Protein AF-A0A126PAA4-F1 (afdb_monomer_lite)

Secondary structure (DSSP, 8-state):
--GGGTS-TTSSSHHHHHHHHHHHHHHHHTTT----HHHHHHHHHHHTTSS-HHHHHHHHHHHHHHHHHHTS--------PPPPPPP----------

Radius of gyration: 31.47 Å; chains: 1; bounding box: 75×46×83 Å

Foldseek 3Di:
DDLPVQDDPQLSALVSLVVVVVVVVVVCVVVVHDDDPLLVVLSVCSSVSVHHPVRSVVVVCVVVVVVVVVPDPPPDDPPDDPPDDDPDPPDDDDDDD

pLDDT: mean 78.43, std 19.53, range [40.91, 96.75]

Sequence (97 aa):
MDITAKFGPKEATREQRQALSDRAAALNATQDRKLSPFAEQLNQRYIEGELSLAEVNAQLDSYYRSQSQAAVPTRETVAAAPPRPVPVVAKTRSLSH

Structure (mmCIF, N/CA/C/O backbone):
data_AF-A0A126PAA4-F1
#
_entry.id   AF-A0A126PAA4-F1
#
loop_
_atom_site.group_PDB
_atom_site.id
_atom_site.type_symbol
_atom_site.label_atom_id
_atom_site.label_alt_id
_atom_site.label_comp_id
_atom_site.label_asym_id
_atom_site.label_entity_id
_atom_site.label_seq_id
_atom_site.pdbx_PDB_ins_code
_atom_site.Cartn_x
_atom_site.Cartn_y
_atom_site.Cartn_z
_atom_site.occupancy
_atom_site.B_iso_or_equiv
_atom_site.auth_seq_id
_atom_site.auth_comp_id
_atom_site.auth_asym_id
_atom_site.auth_atom_id
_atom_site.pdbx_PDB_model_num
ATOM 1 N N . MET A 1 1 ? -22.895 3.701 -1.849 1.00 40.91 1 MET A N 1
ATOM 2 C CA . MET A 1 1 ? -21.833 2.728 -2.177 1.00 40.91 1 MET A CA 1
ATOM 3 C C . MET A 1 1 ? -21.007 2.558 -0.927 1.00 40.91 1 MET A C 1
ATOM 5 O O . MET A 1 1 ? -20.425 3.531 -0.469 1.00 40.91 1 MET A O 1
ATOM 9 N N . ASP A 1 2 ? -21.086 1.382 -0.317 1.00 45.94 2 ASP A N 1
ATOM 10 C CA . ASP A 1 2 ? -20.527 1.146 1.007 1.00 45.94 2 ASP A CA 1
ATOM 11 C C . ASP A 1 2 ? -19.020 0.896 0.894 1.00 45.94 2 ASP A C 1
ATOM 13 O O . ASP A 1 2 ? -18.570 -0.111 0.347 1.00 45.94 2 ASP A O 1
ATOM 17 N N . ILE A 1 3 ? -18.233 1.866 1.351 1.00 51.97 3 ILE A N 1
ATOM 18 C CA . ILE A 1 3 ? -16.765 1.842 1.309 1.00 51.97 3 ILE A CA 1
ATOM 19 C C . ILE A 1 3 ? -16.223 0.689 2.184 1.00 51.97 3 ILE A C 1
ATOM 21 O O . ILE A 1 3 ? -15.088 0.253 2.000 1.00 51.97 3 ILE A O 1
ATOM 25 N N . THR A 1 4 ? -17.053 0.132 3.081 1.00 52.47 4 THR A N 1
ATOM 26 C CA . THR A 1 4 ? -16.710 -1.015 3.935 1.00 52.47 4 THR A CA 1
ATOM 27 C C . THR A 1 4 ? -16.548 -2.332 3.173 1.00 52.47 4 THR A C 1
ATOM 29 O O . THR A 1 4 ? -15.918 -3.247 3.690 1.00 52.47 4 THR A O 1
ATOM 32 N N . ALA A 1 5 ? -17.038 -2.446 1.931 1.00 67.06 5 ALA A N 1
ATOM 33 C CA . ALA A 1 5 ? -16.871 -3.674 1.149 1.00 67.06 5 ALA A CA 1
ATOM 34 C C . ALA A 1 5 ? -15.440 -3.854 0.606 1.00 67.06 5 ALA A C 1
ATOM 36 O O . ALA A 1 5 ? -15.037 -4.972 0.289 1.00 67.06 5 ALA A O 1
ATOM 37 N N . LYS A 1 6 ? -14.673 -2.762 0.478 1.00 77.88 6 LYS A N 1
ATOM 38 C CA . LYS A 1 6 ? -13.326 -2.776 -0.119 1.00 77.88 6 LYS A CA 1
ATOM 39 C C . LYS A 1 6 ? -12.199 -3.013 0.884 1.00 77.88 6 LYS A C 1
ATOM 41 O O . LYS A 1 6 ? -11.128 -3.463 0.482 1.00 77.88 6 LYS A O 1
ATOM 46 N N . PHE A 1 7 ? -12.422 -2.688 2.155 1.00 86.56 7 PHE A N 1
ATOM 47 C CA . PHE A 1 7 ? -11.379 -2.647 3.176 1.00 86.56 7 PHE A CA 1
ATOM 48 C C . PHE A 1 7 ? -11.795 -3.455 4.399 1.00 86.56 7 PHE A C 1
ATOM 50 O O . PHE A 1 7 ? -12.905 -3.308 4.906 1.00 86.56 7 PHE A O 1
ATOM 57 N N . GLY A 1 8 ? -10.889 -4.300 4.893 1.00 87.69 8 GLY A N 1
ATOM 58 C CA . GLY A 1 8 ? -11.122 -5.028 6.133 1.00 87.69 8 GLY A CA 1
ATOM 59 C C . GLY A 1 8 ? -11.116 -4.103 7.359 1.00 87.69 8 GLY A C 1
ATOM 60 O O . GLY A 1 8 ? -10.678 -2.955 7.288 1.00 87.69 8 GLY A O 1
ATOM 61 N N . PRO A 1 9 ? -11.503 -4.606 8.544 1.00 89.19 9 PRO A N 1
ATOM 62 C CA . PRO A 1 9 ? -11.543 -3.814 9.781 1.00 89.19 9 PRO A CA 1
ATOM 63 C C . PRO A 1 9 ? -10.177 -3.254 10.220 1.00 89.19 9 PRO A C 1
ATOM 65 O O . PRO A 1 9 ? -10.118 -2.337 11.034 1.00 89.19 9 PRO A O 1
ATOM 68 N N . LYS A 1 10 ? -9.073 -3.798 9.692 1.00 89.38 10 LYS A N 1
ATOM 69 C CA . LYS A 1 10 ? -7.704 -3.312 9.931 1.00 89.38 10 LYS A CA 1
ATOM 70 C C . LYS A 1 10 ? -7.258 -2.229 8.942 1.00 89.38 10 LYS A C 1
ATOM 72 O O . LYS A 1 10 ? -6.131 -1.770 9.049 1.00 89.38 10 LYS A O 1
ATOM 77 N N . GLU A 1 11 ? -8.101 -1.873 7.980 1.00 91.81 11 GLU A N 1
ATOM 78 C CA . GLU A 1 11 ? -7.800 -0.986 6.850 1.00 91.81 11 GLU A CA 1
ATOM 79 C C . GLU A 1 11 ? -8.907 0.060 6.643 1.00 91.81 11 GLU A C 1
ATOM 81 O O . GLU A 1 11 ? -8.938 0.753 5.625 1.00 91.81 11 GLU A O 1
ATOM 86 N N . ALA A 1 12 ? -9.848 0.150 7.584 1.00 89.62 12 ALA A N 1
ATOM 87 C CA . ALA A 1 12 ? -11.065 0.935 7.448 1.00 89.62 12 ALA A CA 1
ATOM 88 C C . ALA A 1 12 ? -10.766 2.437 7.342 1.00 89.62 12 ALA A C 1
ATOM 90 O O . ALA A 1 12 ? -11.439 3.150 6.598 1.00 89.62 12 ALA A O 1
ATOM 91 N N . THR A 1 13 ? -9.730 2.915 8.037 1.00 93.75 13 THR A N 1
ATOM 92 C CA . THR A 1 13 ? -9.312 4.322 7.986 1.00 93.75 13 THR A CA 1
ATOM 93 C C . THR A 1 13 ? -8.000 4.511 7.235 1.00 93.75 13 THR A C 1
ATOM 95 O O . THR A 1 13 ? -7.195 3.587 7.085 1.00 93.75 13 THR A O 1
ATOM 98 N N . ARG A 1 14 ? -7.765 5.746 6.785 1.00 95.31 14 ARG A N 1
ATOM 99 C CA . ARG A 1 14 ? -6.507 6.149 6.151 1.00 95.31 14 ARG A CA 1
ATOM 100 C C . ARG A 1 14 ? -5.313 5.901 7.073 1.00 95.31 14 ARG A C 1
ATOM 102 O O . ARG A 1 14 ? -4.303 5.367 6.635 1.00 95.31 14 ARG A O 1
ATO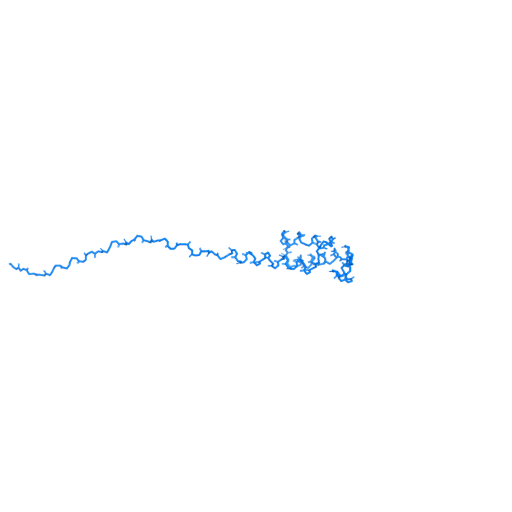M 109 N N . GLU A 1 15 ? -5.442 6.230 8.355 1.00 95.62 15 GLU A N 1
ATOM 110 C CA . GLU A 1 15 ? -4.395 6.061 9.370 1.00 95.62 15 GLU A CA 1
ATOM 111 C C . GLU A 1 15 ? -4.061 4.587 9.590 1.00 95.62 15 GLU A C 1
ATOM 113 O O . GLU A 1 15 ? -2.896 4.231 9.749 1.00 95.62 15 GLU A O 1
ATOM 118 N N . GLN A 1 16 ? -5.070 3.713 9.565 1.00 95.12 16 GLN A N 1
ATOM 119 C CA . GLN A 1 16 ? -4.856 2.274 9.666 1.00 95.12 16 GLN A C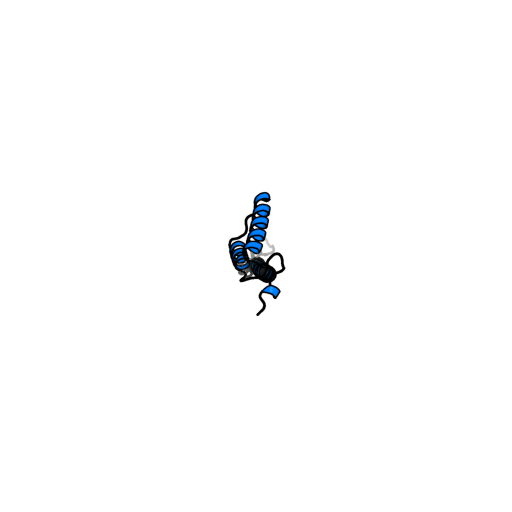A 1
ATOM 120 C C . GLN A 1 16 ? -4.088 1.733 8.455 1.0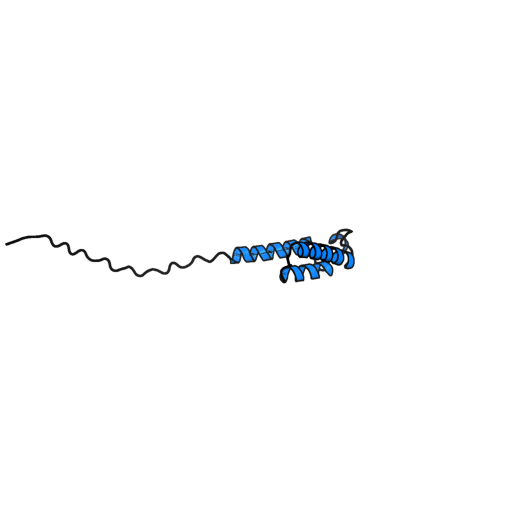0 95.12 16 GLN A C 1
ATOM 122 O O . GLN A 1 16 ? -3.143 0.962 8.625 1.00 95.12 16 GLN A O 1
ATOM 127 N N . ARG A 1 17 ? -4.438 2.182 7.243 1.00 95.88 17 ARG A N 1
ATOM 128 C CA . ARG A 1 17 ? -3.709 1.819 6.019 1.00 95.88 17 ARG A CA 1
ATOM 129 C C . ARG A 1 17 ? -2.282 2.363 6.024 1.00 95.88 17 ARG A C 1
ATOM 131 O O . ARG A 1 17 ? -1.356 1.607 5.753 1.00 95.88 17 ARG A O 1
ATOM 138 N N . GLN A 1 18 ? -2.085 3.616 6.437 1.00 96.75 18 GLN A N 1
ATOM 139 C CA . GLN A 1 18 ? -0.755 4.205 6.612 1.00 96.75 18 GLN A CA 1
ATOM 140 C C . GLN A 1 18 ? 0.090 3.392 7.601 1.00 96.75 18 GLN A C 1
ATOM 142 O O . GLN A 1 18 ? 1.212 3.021 7.280 1.00 96.75 18 GLN A O 1
ATOM 147 N N . ALA A 1 19 ? -0.464 3.029 8.761 1.00 96.44 19 ALA A N 1
ATOM 148 C CA . ALA A 1 19 ? 0.254 2.239 9.759 1.00 96.44 19 ALA A CA 1
ATOM 149 C C . ALA A 1 19 ? 0.651 0.844 9.241 1.00 96.44 19 ALA A C 1
ATOM 151 O O . ALA A 1 19 ? 1.688 0.308 9.638 1.00 96.44 19 ALA A O 1
ATOM 152 N N . LEU A 1 20 ? -0.153 0.236 8.362 1.00 94.69 20 LEU A N 1
ATOM 153 C CA . LEU A 1 20 ? 0.208 -1.015 7.689 1.00 94.69 20 LEU A CA 1
ATOM 154 C C . LEU A 1 20 ? 1.340 -0.803 6.678 1.00 94.69 20 LEU A C 1
ATOM 156 O O . LEU A 1 20 ? 2.306 -1.570 6.693 1.00 94.69 20 LEU A O 1
ATOM 160 N N . SER A 1 21 ? 1.262 0.246 5.857 1.00 94.81 21 SER A N 1
ATOM 161 C CA . SER A 1 21 ? 2.322 0.610 4.912 1.00 94.81 21 SER A CA 1
ATOM 162 C C . SER A 1 21 ? 3.641 0.938 5.621 1.00 94.81 21 SER A C 1
ATOM 164 O O . SER A 1 21 ? 4.689 0.469 5.184 1.00 94.81 21 SER A O 1
ATOM 166 N N . ASP A 1 22 ? 3.608 1.648 6.749 1.00 95.38 22 ASP A N 1
ATOM 167 C CA . ASP A 1 22 ? 4.799 1.984 7.541 1.00 95.38 22 ASP A CA 1
ATOM 168 C C . ASP A 1 22 ? 5.457 0.731 8.130 1.00 95.38 22 ASP A C 1
ATOM 170 O O . ASP A 1 22 ? 6.678 0.576 8.086 1.00 95.38 22 ASP A O 1
ATOM 174 N N . ARG A 1 23 ? 4.651 -0.215 8.632 1.00 94.12 23 ARG A N 1
ATOM 175 C CA . ARG A 1 23 ? 5.155 -1.516 9.105 1.00 94.12 23 ARG A CA 1
ATOM 176 C C . ARG A 1 23 ? 5.807 -2.305 7.975 1.00 94.12 23 ARG A C 1
ATOM 178 O O . ARG A 1 23 ? 6.874 -2.880 8.177 1.00 94.12 23 ARG A O 1
ATOM 185 N N . ALA A 1 24 ? 5.196 -2.324 6.792 1.00 92.06 24 ALA A N 1
ATOM 186 C CA . ALA A 1 24 ? 5.774 -2.980 5.624 1.00 92.06 24 ALA A CA 1
ATOM 187 C C . ALA A 1 24 ? 7.082 -2.301 5.178 1.00 92.06 24 ALA A C 1
ATOM 189 O O . ALA A 1 24 ? 8.053 -2.987 4.865 1.00 92.06 24 ALA A O 1
ATOM 190 N N . ALA A 1 25 ? 7.145 -0.967 5.209 1.00 91.94 25 ALA A N 1
ATOM 191 C CA . ALA A 1 25 ? 8.355 -0.211 4.900 1.00 91.94 25 ALA A CA 1
ATOM 192 C C . ALA A 1 25 ? 9.488 -0.512 5.893 1.00 91.94 25 ALA A C 1
ATOM 194 O O . ALA A 1 25 ? 10.620 -0.742 5.471 1.00 91.94 25 ALA A O 1
ATOM 195 N N . ALA A 1 26 ? 9.180 -0.593 7.191 1.00 93.62 26 ALA A N 1
ATOM 196 C CA . ALA A 1 26 ? 10.150 -0.974 8.213 1.00 93.62 26 ALA A CA 1
ATOM 197 C C . ALA A 1 26 ? 10.707 -2.389 7.976 1.00 93.62 26 ALA A C 1
ATOM 199 O O . ALA A 1 26 ? 11.914 -2.591 8.072 1.00 93.62 26 ALA A O 1
ATOM 200 N N . LEU A 1 27 ? 9.858 -3.353 7.602 1.00 93.12 27 LEU A N 1
ATOM 201 C CA . LEU A 1 27 ? 10.294 -4.710 7.249 1.00 93.12 27 LEU A CA 1
ATOM 202 C C . LEU A 1 27 ? 11.148 -4.746 5.975 1.00 93.12 27 LEU A C 1
ATOM 204 O O . LEU A 1 27 ? 12.123 -5.484 5.912 1.00 93.12 27 LEU A O 1
ATOM 208 N N . ASN A 1 28 ? 10.817 -3.948 4.962 1.00 91.06 28 ASN A N 1
ATOM 209 C CA . ASN A 1 28 ? 11.642 -3.853 3.757 1.00 91.06 28 ASN A CA 1
ATOM 210 C C . ASN A 1 28 ? 13.014 -3.238 4.066 1.00 91.06 28 ASN A C 1
ATOM 212 O O . ASN A 1 28 ? 14.024 -3.703 3.537 1.00 91.06 28 ASN A O 1
ATOM 216 N N . ALA A 1 29 ? 13.063 -2.251 4.965 1.00 90.75 29 ALA A N 1
ATOM 217 C CA . ALA A 1 29 ? 14.304 -1.623 5.401 1.00 90.75 29 ALA A CA 1
ATOM 218 C C . ALA A 1 29 ? 15.237 -2.601 6.134 1.00 90.75 29 ALA A C 1
ATOM 220 O O . ALA A 1 29 ? 16.442 -2.538 5.919 1.00 90.75 29 ALA A O 1
ATOM 221 N N . THR A 1 30 ? 14.714 -3.551 6.926 1.00 94.38 30 THR A N 1
ATOM 222 C CA . THR A 1 30 ? 15.557 -4.599 7.547 1.00 94.38 30 THR A CA 1
ATOM 223 C C . THR A 1 30 ? 16.128 -5.601 6.541 1.00 94.38 30 THR A C 1
ATOM 225 O O . THR A 1 30 ? 17.016 -6.375 6.888 1.00 94.38 30 THR A O 1
ATOM 228 N N . GLN A 1 31 ? 15.618 -5.600 5.308 1.00 92.88 31 GLN A N 1
ATOM 229 C CA . GLN A 1 31 ? 16.048 -6.471 4.215 1.00 92.88 31 GLN A CA 1
ATOM 230 C C . GLN A 1 31 ? 16.826 -5.718 3.125 1.00 92.88 31 GLN A C 1
ATOM 232 O O . GLN A 1 31 ? 17.053 -6.290 2.059 1.00 92.88 31 GLN A O 1
ATOM 237 N N . ASP A 1 32 ? 17.167 -4.441 3.346 1.00 91.69 32 ASP A N 1
ATOM 238 C CA . ASP A 1 32 ? 17.768 -3.544 2.346 1.00 91.69 32 ASP A CA 1
ATOM 239 C C . ASP A 1 32 ? 16.974 -3.480 1.026 1.00 91.69 32 ASP A C 1
ATOM 241 O O . ASP A 1 32 ? 17.506 -3.239 -0.061 1.00 91.69 32 ASP A O 1
ATOM 245 N N . ARG A 1 33 ? 15.656 -3.693 1.106 1.00 90.81 33 ARG A N 1
ATOM 246 C CA . ARG A 1 33 ? 14.745 -3.646 -0.036 1.00 90.81 33 ARG A CA 1
ATOM 247 C C . ARG A 1 33 ? 14.043 -2.304 -0.090 1.00 90.81 33 ARG A C 1
ATOM 249 O O . ARG A 1 33 ? 13.628 -1.747 0.924 1.00 90.81 33 ARG A O 1
ATOM 256 N N . LYS A 1 34 ? 13.857 -1.808 -1.309 1.00 87.50 34 LYS A N 1
ATOM 257 C CA . LYS A 1 34 ? 13.055 -0.618 -1.591 1.00 87.50 34 LYS A CA 1
ATOM 258 C C . LYS A 1 34 ? 11.964 -0.966 -2.586 1.00 87.50 34 LYS A C 1
ATOM 260 O O . LYS A 1 34 ? 12.159 -1.811 -3.460 1.00 87.50 34 LYS A O 1
ATOM 265 N N . LEU A 1 35 ? 10.813 -0.321 -2.428 1.00 87.94 35 LEU A N 1
ATOM 266 C CA . LEU A 1 35 ? 9.749 -0.400 -3.417 1.00 87.94 35 LEU A CA 1
ATOM 267 C C . LEU A 1 35 ? 10.223 0.253 -4.721 1.00 87.94 35 LEU A C 1
ATOM 269 O O . LEU A 1 35 ? 11.014 1.194 -4.713 1.00 87.94 35 LEU A O 1
ATOM 273 N N . SER A 1 36 ? 9.749 -0.274 -5.848 1.00 91.00 36 SER A N 1
ATOM 274 C CA . SER A 1 36 ? 9.918 0.403 -7.131 1.00 91.00 36 SER A CA 1
ATOM 275 C C . SER A 1 36 ? 9.035 1.659 -7.173 1.00 91.00 36 SER A C 1
ATOM 277 O O . SER A 1 36 ? 7.989 1.667 -6.519 1.00 91.00 36 SER A O 1
ATOM 279 N N . PRO A 1 37 ? 9.362 2.677 -7.992 1.00 92.62 37 PRO A N 1
ATOM 280 C CA . PRO A 1 37 ? 8.542 3.889 -8.095 1.00 92.62 37 PRO A CA 1
ATOM 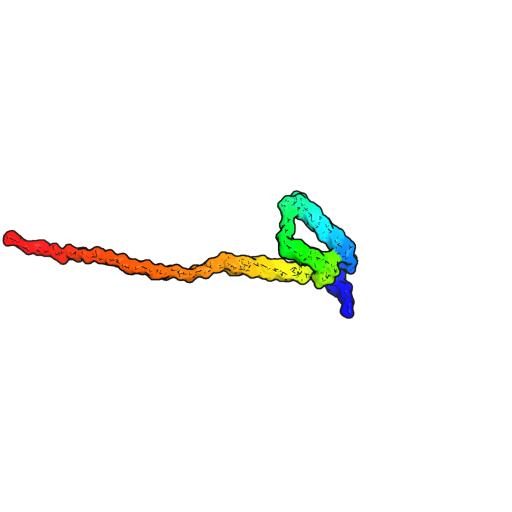281 C C . PRO A 1 37 ? 7.070 3.607 -8.437 1.00 92.62 37 PRO A C 1
ATOM 283 O O . PRO A 1 37 ? 6.161 4.255 -7.925 1.00 92.62 37 PRO A O 1
ATOM 286 N N . PHE A 1 38 ? 6.821 2.586 -9.265 1.00 94.00 38 PHE A N 1
ATOM 287 C CA . PHE A 1 38 ? 5.466 2.143 -9.591 1.00 94.00 38 PHE A CA 1
ATOM 288 C C . PHE A 1 38 ? 4.740 1.562 -8.367 1.00 94.00 38 PHE A C 1
ATOM 290 O O . PHE A 1 38 ? 3.591 1.909 -8.100 1.00 94.00 38 PHE A O 1
ATOM 297 N N . ALA A 1 39 ? 5.417 0.719 -7.582 1.00 93.38 39 ALA A N 1
ATOM 298 C CA . ALA A 1 39 ? 4.846 0.156 -6.363 1.00 93.38 39 ALA A CA 1
ATOM 299 C C . ALA A 1 39 ? 4.614 1.223 -5.276 1.00 93.38 39 ALA A C 1
ATOM 301 O O . ALA A 1 39 ? 3.617 1.147 -4.560 1.00 93.38 39 ALA A O 1
ATOM 302 N N . GLU A 1 40 ? 5.475 2.241 -5.177 1.00 94.81 40 GLU A N 1
ATOM 303 C CA . GLU A 1 40 ? 5.269 3.383 -4.275 1.00 94.81 40 GLU A CA 1
ATOM 304 C C . GLU A 1 40 ? 4.006 4.169 -4.636 1.00 94.81 40 GLU A C 1
ATOM 306 O O . GLU A 1 40 ? 3.198 4.468 -3.756 1.00 94.81 40 GLU A O 1
ATOM 311 N N . GLN A 1 41 ? 3.788 4.441 -5.927 1.00 96.56 41 GLN A N 1
ATOM 312 C CA . GLN A 1 41 ? 2.583 5.126 -6.393 1.00 96.56 41 GLN A CA 1
ATOM 313 C C . GLN A 1 41 ? 1.314 4.336 -6.045 1.00 96.56 41 GLN A C 1
ATOM 315 O O . GLN A 1 41 ? 0.341 4.909 -5.554 1.00 96.56 41 GLN A O 1
ATOM 320 N N . LEU A 1 42 ? 1.316 3.017 -6.261 1.00 96.56 42 LEU A N 1
ATOM 321 C CA . LEU A 1 42 ? 0.175 2.170 -5.906 1.00 96.56 42 LEU A CA 1
ATOM 322 C C . LEU A 1 42 ? -0.061 2.119 -4.393 1.00 96.56 42 LEU A C 1
ATOM 324 O O . LEU A 1 42 ? -1.211 2.164 -3.957 1.00 96.56 42 LEU A O 1
ATOM 328 N N . ASN A 1 43 ? 1.006 2.090 -3.592 1.00 96.00 43 ASN A N 1
ATOM 329 C CA . ASN A 1 43 ? 0.906 2.133 -2.136 1.00 96.00 43 ASN A CA 1
ATOM 330 C C . ASN A 1 43 ? 0.282 3.450 -1.637 1.00 96.00 43 ASN A C 1
ATOM 332 O O . ASN A 1 43 ? -0.559 3.417 -0.744 1.00 96.00 43 ASN A O 1
ATOM 336 N N . GLN A 1 44 ? 0.611 4.596 -2.245 1.00 96.69 44 GLN A N 1
ATOM 337 C CA . GLN A 1 44 ? -0.031 5.875 -1.904 1.00 96.69 44 GLN A CA 1
ATOM 338 C C . GLN A 1 44 ? -1.531 5.871 -2.217 1.00 96.69 44 GLN A C 1
ATOM 340 O O . GLN A 1 44 ? -2.345 6.247 -1.378 1.00 96.69 44 GLN A O 1
ATOM 345 N N . ARG A 1 45 ? -1.923 5.357 -3.387 1.00 96.69 45 ARG A N 1
ATOM 346 C CA . ARG A 1 45 ? -3.343 5.232 -3.765 1.00 96.69 45 ARG A CA 1
ATOM 347 C C . ARG A 1 45 ? -4.116 4.284 -2.846 1.00 96.69 45 ARG A C 1
ATOM 349 O O . ARG A 1 45 ? -5.298 4.499 -2.588 1.00 96.69 45 ARG A O 1
ATOM 356 N N . TYR A 1 46 ? -3.453 3.253 -2.327 1.00 96.12 46 TYR A N 1
ATOM 357 C CA . TYR A 1 46 ? -4.013 2.395 -1.286 1.00 96.12 46 TYR A CA 1
ATOM 358 C C . TYR A 1 46 ? -4.224 3.144 0.036 1.00 96.12 46 TYR A C 1
ATOM 360 O O . TYR A 1 46 ? -5.314 3.082 0.603 1.00 96.12 46 TYR A O 1
ATOM 368 N N . ILE A 1 47 ? -3.232 3.906 0.507 1.00 95.94 47 ILE A N 1
ATOM 369 C CA . ILE A 1 47 ? -3.345 4.703 1.741 1.00 95.94 47 ILE A CA 1
ATOM 370 C C . ILE A 1 47 ? -4.528 5.673 1.648 1.00 95.94 47 ILE A C 1
ATOM 372 O O . ILE A 1 47 ? -5.392 5.680 2.531 1.00 95.94 47 ILE A O 1
ATOM 376 N N . GLU A 1 48 ? -4.647 6.400 0.538 1.00 96.06 48 GLU A N 1
ATOM 377 C CA . GLU A 1 48 ? -5.756 7.334 0.295 1.00 96.06 48 GLU A CA 1
ATOM 378 C C . GLU A 1 48 ? -7.118 6.636 0.117 1.00 96.06 48 GLU A C 1
ATOM 380 O O . GLU A 1 48 ? -8.166 7.275 0.164 1.00 96.06 48 GLU A O 1
ATOM 385 N N . GLY A 1 49 ? -7.139 5.304 0.010 1.00 93.44 49 GLY A N 1
ATOM 386 C CA . GLY A 1 49 ? -8.363 4.514 -0.113 1.00 93.44 49 GLY A CA 1
ATOM 387 C C . GLY A 1 49 ? -8.940 4.496 -1.528 1.00 93.44 49 GLY A C 1
ATOM 388 O O . GLY A 1 49 ? -10.069 4.045 -1.722 1.00 93.44 49 GLY A O 1
ATOM 389 N N . GLU A 1 50 ? -8.175 4.954 -2.522 1.00 94.75 50 GLU A N 1
ATOM 390 C CA . GLU A 1 50 ? -8.555 4.866 -3.932 1.00 94.75 50 GLU A CA 1
ATOM 391 C C . GLU A 1 50 ? -8.531 3.418 -4.432 1.00 94.75 50 GLU A C 1
ATOM 393 O O . GLU A 1 50 ? -9.358 3.033 -5.261 1.00 94.75 50 GLU A O 1
ATOM 398 N N . LEU A 1 51 ? -7.581 2.621 -3.930 1.00 93.88 51 LEU A N 1
ATOM 399 C CA . LEU A 1 51 ? -7.389 1.218 -4.289 1.00 93.88 51 LEU A CA 1
ATOM 400 C C . LEU A 1 51 ? -7.445 0.322 -3.050 1.00 93.88 51 LEU A C 1
ATOM 402 O O . LEU A 1 51 ? -6.886 0.645 -2.007 1.00 93.88 51 LEU A O 1
ATOM 406 N N . SER A 1 52 ? -8.059 -0.848 -3.190 1.00 92.75 52 SER A N 1
ATOM 407 C CA . SER A 1 52 ? -7.892 -1.969 -2.258 1.00 92.75 52 SER A CA 1
ATOM 408 C C . SER A 1 52 ? -6.565 -2.702 -2.497 1.00 92.75 52 SER A C 1
ATOM 410 O O . SER A 1 52 ? -5.982 -2.616 -3.582 1.00 92.75 52 SER A O 1
ATOM 412 N N . LEU A 1 53 ? -6.104 -3.499 -1.524 1.00 90.81 53 LEU A N 1
ATOM 413 C CA . LEU A 1 53 ? -4.923 -4.361 -1.708 1.00 90.81 53 LEU A CA 1
ATOM 414 C C . LEU A 1 53 ? -5.076 -5.325 -2.895 1.00 90.8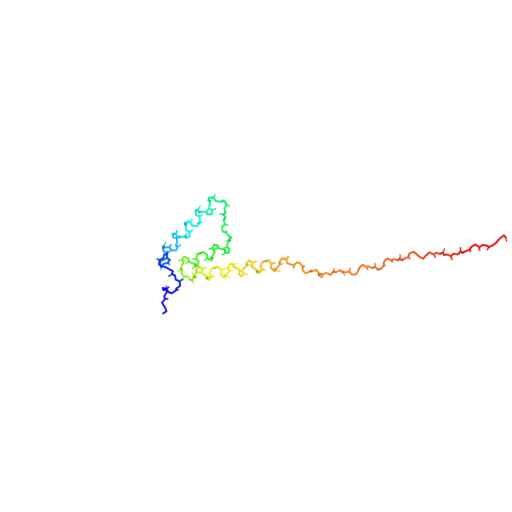1 53 LEU A C 1
ATOM 416 O O . LEU A 1 53 ? -4.104 -5.606 -3.592 1.00 90.81 53 LEU A O 1
ATOM 420 N N . ALA A 1 54 ? -6.293 -5.813 -3.152 1.00 92.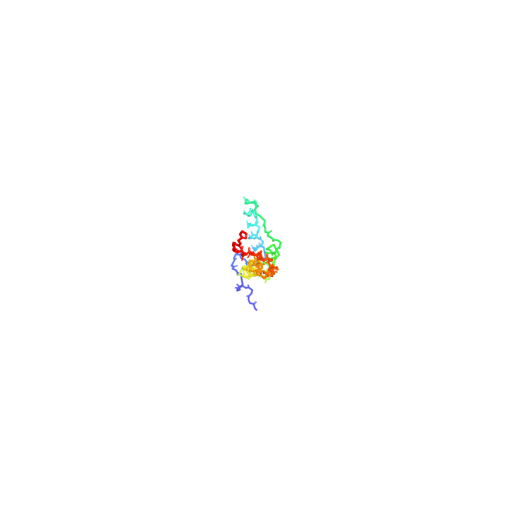38 54 ALA A N 1
ATOM 421 C CA . ALA A 1 54 ? -6.570 -6.681 -4.293 1.00 92.38 54 ALA A CA 1
ATOM 422 C C . ALA A 1 54 ? -6.338 -5.952 -5.628 1.00 92.38 54 ALA A C 1
ATOM 424 O O . ALA A 1 54 ? -5.707 -6.501 -6.531 1.00 92.38 54 ALA A O 1
ATOM 425 N N . GLU A 1 55 ? -6.788 -4.699 -5.735 1.00 94.56 55 GLU A N 1
ATOM 426 C CA . GLU A 1 55 ? -6.577 -3.860 -6.921 1.00 94.56 55 GLU A CA 1
ATOM 427 C C . GLU A 1 55 ? -5.098 -3.480 -7.100 1.00 94.56 55 GLU A C 1
ATOM 429 O O . GLU A 1 55 ? -4.604 -3.468 -8.229 1.00 94.56 55 GLU A O 1
ATOM 434 N N . VAL A 1 56 ? -4.371 -3.220 -6.005 1.00 94.56 56 VAL A N 1
ATOM 435 C CA . VAL A 1 56 ? -2.914 -3.000 -6.037 1.00 94.56 56 VAL A CA 1
ATOM 436 C C . VAL A 1 56 ? -2.191 -4.237 -6.570 1.00 94.56 56 VAL A C 1
ATOM 438 O O . VAL A 1 56 ? -1.388 -4.123 -7.495 1.00 94.56 56 VAL A O 1
ATOM 441 N N . ASN A 1 57 ? -2.506 -5.423 -6.042 1.00 93.81 57 ASN A N 1
ATOM 442 C CA . ASN A 1 57 ? -1.885 -6.676 -6.477 1.00 93.81 57 ASN A CA 1
ATOM 443 C C . ASN A 1 57 ? -2.165 -6.977 -7.952 1.00 93.81 57 ASN A C 1
ATOM 445 O O . ASN A 1 57 ? -1.249 -7.365 -8.673 1.00 93.81 57 ASN A O 1
ATOM 449 N N . ALA A 1 58 ? -3.393 -6.747 -8.423 1.00 94.75 58 ALA A N 1
ATOM 450 C CA . ALA A 1 58 ? -3.741 -6.932 -9.830 1.00 94.75 58 ALA A CA 1
ATOM 451 C C . ALA A 1 58 ? -2.933 -6.007 -10.761 1.00 94.75 58 ALA A C 1
ATOM 453 O O . ALA A 1 58 ? -2.476 -6.436 -11.820 1.00 94.75 58 ALA A O 1
ATOM 454 N N . GLN A 1 59 ? -2.716 -4.747 -10.363 1.00 95.75 59 GLN A N 1
ATOM 455 C CA . GLN A 1 59 ? -1.914 -3.801 -11.148 1.00 95.75 59 GLN A CA 1
ATOM 456 C C . GLN A 1 59 ? -0.422 -4.147 -11.133 1.00 95.75 59 GLN A C 1
ATOM 458 O O . GLN A 1 59 ? 0.229 -4.056 -12.174 1.00 95.75 59 GLN A O 1
ATOM 463 N N . LEU A 1 60 ? 0.117 -4.588 -9.990 1.00 93.38 60 LEU A N 1
ATOM 464 C CA . LEU A 1 60 ? 1.495 -5.079 -9.902 1.00 93.38 60 LEU A CA 1
ATOM 465 C C . LEU A 1 60 ? 1.703 -6.320 -10.777 1.00 93.38 60 LEU A C 1
ATOM 467 O O . LEU A 1 60 ? 2.656 -6.351 -11.554 1.00 93.38 60 LEU A O 1
ATOM 471 N N . ASP A 1 61 ? 0.805 -7.304 -10.699 1.00 93.69 61 ASP A N 1
ATOM 472 C CA . ASP A 1 61 ? 0.873 -8.517 -11.519 1.00 93.69 61 ASP A CA 1
ATOM 473 C C . ASP A 1 61 ? 0.849 -8.171 -13.010 1.00 93.69 61 ASP A C 1
ATOM 475 O O . ASP A 1 61 ? 1.757 -8.544 -13.753 1.00 93.69 61 ASP A O 1
ATOM 479 N N . SER A 1 62 ? -0.114 -7.346 -13.435 1.00 93.31 62 SER A N 1
ATOM 480 C CA . SER A 1 62 ? -0.210 -6.897 -14.825 1.00 93.31 62 SER A CA 1
ATOM 481 C C . SER A 1 62 ? 1.052 -6.169 -15.298 1.00 93.31 62 SER A C 1
ATOM 483 O O . SER A 1 62 ? 1.475 -6.364 -16.439 1.00 93.31 62 SER A O 1
ATOM 485 N N . TYR A 1 63 ? 1.655 -5.332 -14.452 1.00 91.81 63 TYR A N 1
ATOM 486 C CA . TYR A 1 63 ? 2.864 -4.580 -14.783 1.00 91.81 63 TYR A CA 1
ATOM 487 C C . TYR A 1 63 ? 4.090 -5.488 -14.933 1.00 91.81 63 TYR A C 1
ATOM 489 O O . TYR A 1 63 ? 4.812 -5.407 -15.924 1.00 91.81 63 TYR A O 1
ATOM 497 N N . TYR A 1 64 ? 4.330 -6.399 -13.991 1.00 87.56 64 TYR A N 1
ATOM 498 C CA . TYR A 1 64 ? 5.477 -7.307 -14.086 1.00 87.56 64 TYR A CA 1
ATOM 499 C C . TYR A 1 64 ? 5.287 -8.381 -15.165 1.00 87.56 64 TYR A C 1
ATOM 501 O O . TYR A 1 64 ? 6.253 -8.826 -15.797 1.00 87.56 64 TYR A O 1
ATOM 509 N N . ARG A 1 65 ? 4.039 -8.761 -15.449 1.00 90.25 65 ARG A N 1
ATOM 510 C CA . ARG A 1 65 ? 3.704 -9.657 -16.555 1.00 90.25 65 ARG A CA 1
ATOM 511 C C . ARG A 1 65 ? 3.970 -9.016 -17.916 1.00 90.25 65 ARG A C 1
ATOM 513 O O . ARG A 1 65 ? 4.507 -9.680 -18.798 1.00 90.25 65 ARG A O 1
ATOM 520 N N . SER A 1 66 ? 3.653 -7.734 -18.096 1.00 86.25 66 SER A N 1
ATOM 521 C CA . SER A 1 66 ? 3.949 -7.038 -19.355 1.00 86.25 66 SER A CA 1
ATOM 522 C C . SER A 1 66 ? 5.454 -6.836 -19.555 1.00 86.25 66 SER A C 1
ATOM 524 O O . SER A 1 66 ? 5.948 -7.008 -20.668 1.00 86.25 66 SER A O 1
ATOM 526 N N . GLN A 1 67 ? 6.212 -6.589 -18.481 1.00 80.56 67 GLN A N 1
ATOM 527 C CA . GLN A 1 67 ? 7.675 -6.509 -18.552 1.00 80.56 67 GLN A CA 1
ATOM 528 C C . GLN A 1 67 ? 8.346 -7.844 -18.897 1.00 80.56 67 GLN A C 1
ATOM 530 O O . GLN A 1 67 ? 9.283 -7.875 -19.692 1.00 80.56 67 GLN A O 1
ATOM 535 N N . SER A 1 68 ? 7.861 -8.958 -18.342 1.00 74.69 68 SER A N 1
ATOM 536 C CA . SER A 1 68 ? 8.397 -10.288 -18.667 1.00 74.69 68 SER A CA 1
ATOM 537 C C . SER A 1 68 ? 8.055 -10.735 -20.093 1.00 74.69 68 SER A C 1
ATOM 539 O O . SER A 1 68 ? 8.847 -11.442 -20.710 1.00 74.69 68 SER A O 1
ATOM 541 N N . GLN A 1 69 ? 6.931 -10.278 -20.655 1.00 63.25 69 GLN A N 1
ATOM 542 C CA . GLN A 1 69 ? 6.583 -10.516 -22.062 1.00 63.25 69 GLN A CA 1
ATOM 543 C C . GLN A 1 69 ? 7.355 -9.613 -23.037 1.00 63.25 69 GLN A C 1
ATOM 545 O O . GLN A 1 69 ? 7.690 -10.054 -24.132 1.00 63.25 69 GLN A O 1
ATOM 550 N N . ALA A 1 70 ? 7.701 -8.384 -22.642 1.00 57.78 70 ALA A N 1
ATOM 551 C CA . ALA A 1 70 ? 8.536 -7.486 -23.447 1.00 57.78 70 ALA A CA 1
ATOM 552 C C . ALA A 1 70 ? 10.004 -7.952 -23.558 1.00 57.78 70 ALA A C 1
ATOM 554 O O . ALA A 1 70 ? 10.727 -7.513 -24.450 1.00 57.78 70 ALA A O 1
ATOM 555 N N . ALA A 1 71 ? 10.445 -8.855 -22.677 1.00 53.59 71 ALA A N 1
ATOM 556 C CA . ALA A 1 71 ? 11.800 -9.403 -22.661 1.00 53.59 71 ALA A CA 1
ATOM 557 C C . ALA A 1 71 ? 12.021 -10.582 -23.630 1.00 53.59 71 ALA A C 1
ATOM 559 O O . ALA A 1 71 ? 13.087 -11.198 -23.600 1.00 53.59 71 ALA A O 1
ATOM 560 N N . VAL A 1 72 ? 11.057 -10.909 -24.498 1.00 46.34 72 VAL A N 1
ATOM 561 C CA . VAL A 1 72 ? 11.288 -11.849 -25.601 1.00 46.34 72 VAL A CA 1
ATOM 562 C C . VAL A 1 72 ? 11.818 -11.044 -26.792 1.00 46.34 72 VAL A C 1
ATOM 564 O O . VAL A 1 72 ? 11.027 -10.372 -27.453 1.00 46.34 72 VAL A O 1
ATOM 567 N N . PRO A 1 73 ? 13.130 -11.062 -27.107 1.00 48.66 73 PRO A N 1
ATOM 568 C CA . PRO A 1 73 ? 13.577 -10.516 -28.374 1.00 48.66 73 PRO A CA 1
ATOM 569 C C . PRO A 1 73 ? 12.920 -11.334 -29.483 1.00 48.66 73 PRO A C 1
ATOM 571 O O . PRO A 1 73 ? 13.124 -12.547 -29.586 1.00 48.66 73 PRO A O 1
ATOM 574 N N . THR A 1 74 ? 12.127 -10.661 -30.313 1.00 50.34 74 THR A N 1
ATOM 575 C CA . THR A 1 74 ? 11.705 -11.159 -31.616 1.00 50.34 74 THR A CA 1
ATOM 576 C C . THR A 1 74 ? 12.952 -11.642 -32.342 1.00 50.34 74 THR A C 1
ATOM 578 O O . THR A 1 74 ? 13.801 -10.855 -32.757 1.00 50.34 74 THR A O 1
ATOM 581 N N . ARG A 1 75 ? 13.105 -12.958 -32.467 1.00 52.69 75 ARG A N 1
ATOM 582 C CA . ARG A 1 75 ? 14.157 -13.572 -33.272 1.00 52.69 75 ARG A CA 1
ATOM 583 C C . ARG A 1 75 ? 13.731 -13.532 -34.745 1.00 52.69 75 ARG A C 1
ATOM 585 O O . ARG A 1 75 ? 13.611 -14.566 -35.382 1.00 52.69 75 ARG A O 1
ATOM 592 N N . GLU A 1 76 ? 13.496 -12.335 -35.272 1.00 53.00 76 GLU A N 1
ATOM 593 C CA . GLU A 1 76 ? 13.499 -12.025 -36.705 1.00 53.00 76 GLU A CA 1
ATOM 594 C C . GLU A 1 76 ? 14.672 -11.062 -36.888 1.00 53.00 76 GLU A C 1
ATOM 596 O O . GLU A 1 76 ? 14.681 -9.959 -36.363 1.00 53.00 76 GLU A O 1
ATOM 601 N N . THR A 1 77 ? 15.775 -11.410 -37.534 1.00 52.94 77 THR A N 1
ATOM 602 C CA . THR A 1 77 ? 15.840 -11.823 -38.930 1.00 52.94 77 THR A CA 1
ATOM 603 C C . THR A 1 77 ? 17.202 -12.491 -39.105 1.00 52.94 77 THR A C 1
ATOM 605 O O . THR A 1 77 ? 18.231 -11.839 -38.920 1.00 52.94 77 THR A O 1
ATOM 608 N N . VAL A 1 78 ? 17.257 -13.776 -39.466 1.00 49.81 78 VAL A N 1
ATOM 609 C CA . VAL A 1 78 ? 18.470 -14.303 -40.110 1.00 49.81 78 VAL A CA 1
ATOM 610 C C . VAL A 1 78 ? 18.463 -13.700 -41.506 1.00 49.81 78 VAL A C 1
ATOM 612 O O . VAL A 1 78 ? 17.904 -14.262 -42.444 1.00 49.81 78 VAL A O 1
ATOM 615 N N . ALA A 1 79 ? 18.998 -12.484 -41.606 1.00 52.16 79 ALA A N 1
ATOM 616 C CA . ALA A 1 79 ? 19.307 -11.863 -42.874 1.00 52.16 79 ALA A CA 1
ATOM 617 C C . ALA A 1 79 ? 20.207 -12.838 -43.633 1.00 52.16 79 ALA A C 1
ATOM 619 O O . ALA A 1 79 ? 21.231 -13.293 -43.116 1.00 52.16 79 ALA A O 1
ATOM 620 N N . ALA A 1 80 ? 19.749 -13.198 -44.826 1.00 53.12 80 ALA A N 1
ATOM 621 C CA . ALA A 1 80 ? 20.437 -14.043 -45.774 1.00 53.12 80 ALA A CA 1
ATOM 622 C C . ALA A 1 80 ? 21.930 -13.693 -45.825 1.00 53.12 80 ALA A C 1
ATOM 624 O O . ALA A 1 80 ? 22.321 -12.615 -46.274 1.00 53.12 80 ALA A O 1
ATOM 625 N N . ALA A 1 81 ? 22.770 -14.622 -45.370 1.00 55.97 81 ALA A N 1
ATOM 626 C CA . ALA A 1 81 ? 24.172 -14.600 -45.737 1.00 55.97 81 ALA A CA 1
ATOM 627 C C . ALA A 1 81 ? 24.244 -14.719 -47.271 1.00 55.97 81 ALA A C 1
ATOM 629 O O . ALA A 1 81 ? 23.558 -15.583 -47.829 1.00 55.97 81 ALA A O 1
ATOM 630 N N . PRO A 1 82 ? 25.040 -13.894 -47.974 1.00 59.41 82 PRO A N 1
ATOM 631 C CA . PRO A 1 82 ? 25.253 -14.106 -49.398 1.00 59.41 82 PRO A CA 1
ATOM 632 C C . PRO A 1 82 ? 25.829 -15.518 -49.600 1.00 59.41 82 PRO A C 1
ATOM 634 O O . PRO A 1 82 ? 26.678 -15.945 -48.804 1.00 59.41 82 PRO A O 1
ATOM 637 N N . PRO A 1 83 ? 25.388 -16.277 -50.622 1.00 60.16 83 PRO A N 1
ATOM 638 C CA . PRO A 1 83 ? 25.987 -17.571 -50.902 1.00 60.16 83 PRO A CA 1
ATOM 639 C C . PRO A 1 83 ? 27.476 -17.358 -51.188 1.00 60.16 83 PRO A C 1
ATOM 641 O O . PRO A 1 83 ? 27.856 -16.595 -52.076 1.00 60.16 83 PRO A O 1
ATOM 644 N N . ARG A 1 84 ? 28.330 -18.010 -50.392 1.00 59.59 84 ARG A N 1
ATOM 645 C CA . ARG A 1 84 ? 29.775 -18.034 -50.637 1.00 59.59 84 ARG A CA 1
ATOM 646 C C . ARG A 1 84 ? 30.009 -18.678 -52.008 1.00 59.59 84 ARG A C 1
ATOM 648 O O . ARG A 1 84 ? 29.375 -19.700 -52.285 1.00 59.59 84 ARG A O 1
ATOM 655 N N . PRO A 1 85 ? 30.910 -18.148 -52.851 1.00 54.62 85 PRO A N 1
ATOM 656 C CA . PRO A 1 85 ? 31.280 -18.832 -54.078 1.00 54.62 85 PRO A CA 1
ATOM 657 C C . PRO A 1 85 ? 31.916 -20.177 -53.714 1.00 54.62 85 PRO A C 1
ATOM 659 O O . PRO A 1 85 ? 32.916 -20.237 -52.996 1.00 54.62 85 PRO A O 1
ATOM 662 N N . VAL A 1 86 ? 31.301 -21.266 -54.173 1.00 60.91 86 VAL A N 1
ATOM 663 C CA . VAL A 1 86 ? 31.903 -22.598 -54.111 1.00 60.91 86 VAL A CA 1
ATOM 664 C C . VAL A 1 86 ? 33.148 -22.606 -55.004 1.00 60.91 86 VAL A C 1
ATOM 666 O O . VAL A 1 86 ? 33.072 -22.140 -56.144 1.00 60.91 86 VAL A O 1
ATOM 669 N N . PRO A 1 87 ? 34.303 -23.112 -54.541 1.00 50.62 87 PRO A N 1
ATOM 670 C CA . PRO A 1 87 ? 35.425 -23.332 -55.434 1.00 50.62 87 PRO A CA 1
ATOM 671 C C . PRO A 1 87 ? 35.027 -24.424 -56.432 1.00 50.62 87 PRO A C 1
ATOM 673 O O . PRO A 1 87 ? 34.744 -25.561 -56.052 1.00 50.62 87 PRO A O 1
ATOM 676 N N . VAL A 1 88 ? 34.988 -24.071 -57.718 1.00 55.94 88 VAL A N 1
ATOM 677 C CA . VAL A 1 88 ? 34.926 -25.044 -58.810 1.00 55.94 88 VAL A CA 1
ATOM 678 C C . VAL A 1 88 ? 36.181 -25.903 -58.702 1.00 55.94 88 VAL A C 1
ATOM 680 O O . VAL A 1 88 ? 37.289 -25.457 -58.993 1.00 55.94 88 VAL A O 1
ATOM 683 N N . VAL A 1 89 ? 36.008 -27.143 -58.249 1.00 52.84 89 VAL A N 1
ATOM 684 C CA . VAL A 1 89 ? 37.039 -28.173 -58.337 1.00 52.84 89 VAL A CA 1
ATOM 685 C C . VAL A 1 89 ? 37.224 -28.472 -59.822 1.00 52.84 89 VAL A C 1
ATOM 687 O O . VAL A 1 89 ? 36.438 -29.204 -60.423 1.00 52.84 89 VAL A O 1
ATOM 690 N N . ALA A 1 90 ? 38.250 -27.876 -60.429 1.00 51.06 90 ALA A N 1
ATOM 691 C CA . ALA A 1 90 ? 38.705 -28.243 -61.760 1.00 51.06 90 ALA A CA 1
ATOM 692 C C . ALA A 1 90 ? 39.270 -29.669 -61.702 1.00 51.06 90 ALA A C 1
ATOM 694 O O . ALA A 1 90 ? 40.440 -29.906 -61.411 1.00 51.06 90 ALA A O 1
ATOM 695 N N . LYS A 1 91 ? 38.395 -30.645 -61.941 1.00 52.66 91 LYS A N 1
ATOM 696 C CA . LYS A 1 91 ? 38.762 -32.029 -62.208 1.00 52.66 91 LYS A CA 1
ATOM 697 C C . LYS A 1 91 ? 39.050 -32.153 -63.701 1.00 52.66 91 LYS A C 1
ATOM 699 O O . LYS A 1 91 ? 38.157 -32.491 -64.470 1.00 52.66 91 LYS A O 1
ATOM 704 N N . THR A 1 92 ? 40.294 -31.926 -64.108 1.00 54.44 92 THR A N 1
ATOM 705 C CA . THR A 1 92 ? 40.800 -32.458 -65.381 1.00 54.44 92 THR A CA 1
ATOM 706 C C . THR A 1 92 ? 41.838 -33.528 -65.100 1.00 54.44 92 THR A C 1
ATOM 708 O O . THR A 1 92 ? 42.915 -33.300 -64.560 1.00 54.44 92 THR A O 1
ATOM 711 N N . ARG A 1 93 ? 41.384 -34.732 -65.420 1.00 47.25 93 ARG A N 1
ATOM 712 C CA . ARG A 1 93 ? 42.054 -36.022 -65.440 1.00 47.25 93 ARG A CA 1
ATOM 713 C C . ARG A 1 93 ? 43.213 -36.011 -66.451 1.00 47.25 93 ARG A C 1
ATOM 715 O O . ARG A 1 93 ? 43.148 -35.309 -67.451 1.00 47.25 93 ARG A O 1
ATOM 722 N N . SER A 1 94 ? 44.225 -36.814 -66.134 1.00 47.06 94 SER A N 1
ATOM 723 C CA . SER A 1 94 ? 45.489 -37.100 -66.825 1.00 47.06 94 SER A CA 1
ATOM 724 C C . SER A 1 94 ? 45.440 -37.429 -68.330 1.00 47.06 94 SER A C 1
ATOM 726 O O . SER A 1 94 ? 44.376 -37.765 -68.846 1.00 47.06 94 SER A O 1
ATOM 728 N N . LEU A 1 95 ? 46.668 -37.531 -68.885 1.00 43.59 95 LEU A N 1
ATOM 729 C CA . LEU A 1 95 ? 47.174 -38.183 -70.121 1.00 43.59 95 LEU A CA 1
ATOM 730 C C . LEU A 1 95 ? 47.385 -37.217 -71.309 1.00 43.59 95 LEU A C 1
ATOM 732 O O . LEU A 1 95 ? 46.497 -36.432 -71.599 1.00 43.59 95 LEU A O 1
ATOM 736 N N . SER A 1 96 ? 48.509 -37.185 -72.040 1.00 45.03 96 SER A N 1
ATOM 737 C CA . SER A 1 96 ? 49.594 -38.156 -72.271 1.00 45.03 96 SER A CA 1
ATOM 738 C C . SER A 1 96 ? 50.876 -37.465 -72.781 1.00 45.03 96 SER A C 1
ATOM 740 O O . SER A 1 96 ? 50.838 -36.287 -73.126 1.00 45.03 96 SER A O 1
ATOM 742 N N . HIS A 1 97 ? 51.957 -38.258 -72.791 1.00 47.06 97 HIS A N 1
ATOM 743 C CA . HIS A 1 97 ? 53.275 -38.087 -73.425 1.00 47.06 97 HIS A CA 1
ATOM 744 C C . HIS A 1 97 ? 53.313 -37.314 -74.747 1.00 47.06 97 HIS A C 1
ATOM 746 O O . HIS A 1 97 ? 52.402 -37.528 -75.579 1.00 47.06 97 HIS A O 1
#